Protein AF-A0A7S2D9E3-F1 (afdb_monomer)

Radius of gyration: 14.28 Å; Cα contacts (8 Å, |Δi|>4): 157; chains: 1; bounding box: 37×25×40 Å

Secondary structure (DSSP, 8-state):
-TTSHHHHHHHHHHHHHHHHHHHHHTT--BSS-GGG--SSEEEEE--TTSTT--HHHHHHHHHTTT---EEEEETTEEEEEEE--SS--HHHHHHHHHHHHHHHHHTT--SSPPTTT-

Nearest PDB structures (foldseek):
  6pd2-assembly2_B  TM=9.387E-01  e=2.489E-09  Treponema denticola ATCC 35405
  7e7g-assembly1_A-2  TM=9.515E-01  e=3.840E-09  Pseudomonas aeruginosa PAO1
  3zrq-assembly1_A  TM=8.486E-01  e=8.422E-07  Saccharolobus solfataricus P2
  3nnk-assembly1_C  TM=8.336E-01  e=4.725E-05  Klebsiella pneumoniae subsp. pneumoniae MGH 78578
  3nnk-assembly3_L  TM=8.293E-01  e=1.441E-04  Klebsiella pneumoniae subsp. pneumoniae MGH 78578

InterPro domains:
  IPR015422 Pyridoxal phosphate-dependent transferase, small domain [G3DSA:3.90.1150.10] (1-103)
  IPR015424 Pyridoxal phosphate-dependent transferase [SSF53383] (2-108)

Organism: NCBI:txid3111310

Solvent-accessible surface area (backbone atoms only — not comparable to full-atom values): 6642 Å² total; per-residue (Å²): 112,71,85,43,71,66,40,44,50,50,47,18,42,48,19,32,52,53,40,48,54,54,39,51,67,38,40,53,47,62,70,61,57,78,95,73,59,66,46,53,56,45,50,33,49,41,47,76,62,34,91,60,62,50,68,68,58,42,50,52,57,36,40,78,73,76,42,83,72,43,88,30,82,50,101,88,47,63,31,32,33,50,73,27,62,79,102,57,48,51,67,55,36,54,50,49,52,55,52,49,54,50,42,35,52,75,47,71,44,71,77,51,44,54,82,81,29,80

Sequence (118 aa):
EEGSWEGRGGRYRENYEVLKRGLEMNGFKFYVAEENRGYIISTILSPSKHPNWDFEFMYKFLAQRGYVIYPGKLSKADSFRLGTIGKIYPEDCENLLLVMNEAFRKMGINLPLKGDEM

Mean predicted aligned error: 3.88 Å

Foldseek 3Di:
DCPDPVNQQVFLQLLQVLLVVLCVQQQWDWPDDPVPDDSFKTKIAFLQQDPLDDPVQLQVQCVVVVHHWAFDDDVVGGITMDGSHDPHGNVNSVVSSVSSCVSCVVSVHDTSDDPNSD

Structure (mmCIF, N/CA/C/O backbone):
data_AF-A0A7S2D9E3-F1
#
_entry.id   AF-A0A7S2D9E3-F1
#
loop_
_atom_site.group_PDB
_atom_site.id
_atom_site.type_symbol
_atom_site.label_atom_id
_atom_site.label_alt_id
_atom_site.label_comp_id
_atom_site.label_asym_id
_atom_site.label_entity_id
_atom_site.label_seq_id
_atom_site.pdbx_PDB_ins_code
_atom_site.Cartn_x
_atom_site.Cartn_y
_atom_site.Cartn_z
_atom_site.occupancy
_atom_site.B_iso_or_equiv
_atom_site.auth_seq_id
_atom_site.auth_comp_id
_atom_site.auth_asym_id
_atom_site.auth_atom_id
_atom_site.pdbx_PDB_model_num
ATOM 1 N N . GLU A 1 1 ? 15.305 1.959 -22.711 1.00 52.91 1 GLU A N 1
ATOM 2 C CA . GLU A 1 1 ? 15.326 0.484 -22.604 1.00 52.91 1 GLU A CA 1
ATOM 3 C C . GLU A 1 1 ? 15.276 0.078 -21.132 1.00 52.91 1 GLU A C 1
ATOM 5 O O . GLU A 1 1 ? 16.160 0.467 -20.380 1.00 52.91 1 GLU A O 1
ATOM 10 N N . GLU A 1 2 ? 14.279 -0.698 -20.692 1.00 58.00 2 GLU A N 1
ATOM 11 C CA . GLU A 1 2 ? 14.189 -1.217 -19.304 1.00 58.00 2 GLU A CA 1
ATOM 12 C C . GLU A 1 2 ? 15.276 -2.264 -18.952 1.00 58.00 2 GLU A C 1
ATOM 14 O O . GLU A 1 2 ? 15.276 -2.860 -17.872 1.00 58.00 2 GLU A O 1
ATOM 19 N N . GLY A 1 3 ? 16.213 -2.519 -19.870 1.00 60.25 3 GLY A N 1
ATOM 20 C CA . GLY A 1 3 ? 17.342 -3.426 -19.672 1.00 60.25 3 GLY A CA 1
ATOM 21 C C . GLY A 1 3 ? 18.432 -2.865 -18.751 1.00 60.25 3 GLY A C 1
ATOM 22 O O . GLY A 1 3 ? 19.134 -3.654 -18.113 1.00 60.25 3 GLY A O 1
ATOM 23 N N . SER A 1 4 ? 18.543 -1.537 -18.617 1.00 71.31 4 SER A N 1
ATOM 24 C CA . SER A 1 4 ? 19.549 -0.894 -17.762 1.00 71.31 4 SER A CA 1
ATOM 25 C C . SER A 1 4 ? 19.095 -0.766 -16.302 1.00 71.31 4 SER A C 1
ATOM 27 O O . SER A 1 4 ? 17.914 -0.924 -15.967 1.00 71.31 4 SER A O 1
ATOM 29 N N . TRP A 1 5 ? 20.046 -0.503 -15.404 1.00 69.00 5 TRP A N 1
ATOM 30 C CA . TRP A 1 5 ? 19.731 -0.253 -13.999 1.00 69.00 5 TRP A CA 1
ATOM 31 C C . TRP A 1 5 ? 18.970 1.069 -13.826 1.00 69.00 5 TRP A C 1
ATOM 33 O O . TRP A 1 5 ? 18.055 1.122 -13.006 1.00 69.00 5 TRP A O 1
ATOM 43 N N . GLU A 1 6 ? 19.273 2.091 -14.637 1.00 73.69 6 GLU A N 1
ATOM 44 C CA . GLU A 1 6 ? 18.557 3.370 -14.647 1.00 73.69 6 GLU A CA 1
ATOM 45 C C . GLU A 1 6 ? 17.103 3.181 -15.083 1.00 73.69 6 GLU A C 1
ATOM 47 O O . GLU A 1 6 ? 16.197 3.707 -14.439 1.00 73.69 6 GLU A O 1
ATOM 52 N N . GLY A 1 7 ? 16.868 2.383 -16.132 1.00 80.88 7 GLY A N 1
ATOM 53 C CA . GLY A 1 7 ? 15.524 2.100 -16.635 1.00 80.88 7 GLY A CA 1
ATOM 54 C C . GLY A 1 7 ? 14.650 1.392 -15.598 1.00 80.88 7 GLY A C 1
ATOM 55 O O . GLY A 1 7 ? 13.532 1.828 -15.326 1.00 80.88 7 GLY A O 1
ATOM 56 N N . ARG A 1 8 ? 15.172 0.339 -14.949 1.00 89.12 8 ARG A N 1
ATOM 57 C CA . ARG A 1 8 ? 14.443 -0.355 -13.868 1.00 89.12 8 ARG A CA 1
ATOM 58 C C . ARG A 1 8 ? 14.259 0.522 -12.635 1.00 89.12 8 ARG A C 1
ATOM 60 O O . ARG A 1 8 ? 13.182 0.520 -12.045 1.00 89.12 8 ARG A O 1
ATOM 67 N N . GLY A 1 9 ? 15.292 1.271 -12.252 1.00 91.88 9 GLY A N 1
ATOM 68 C CA . GLY A 1 9 ? 15.240 2.187 -11.115 1.00 91.88 9 GLY A CA 1
ATOM 69 C C . GLY A 1 9 ? 14.195 3.287 -11.304 1.00 91.88 9 GLY A C 1
ATOM 70 O O . GLY A 1 9 ? 13.462 3.591 -10.364 1.00 91.88 9 GLY A O 1
ATOM 71 N N . GLY A 1 10 ? 14.079 3.826 -12.523 1.00 94.31 10 GLY A N 1
ATOM 72 C CA . GLY A 1 10 ? 13.044 4.786 -12.905 1.00 94.31 10 GLY A CA 1
ATOM 73 C C . GLY A 1 10 ? 11.638 4.228 -12.693 1.00 94.31 10 GLY A C 1
ATOM 74 O O . GLY A 1 10 ? 10.862 4.820 -11.946 1.00 94.31 10 GLY A O 1
ATOM 75 N N . ARG A 1 11 ? 11.347 3.039 -13.240 1.00 95.50 11 ARG A N 1
ATOM 76 C CA . ARG A 1 11 ? 10.037 2.393 -13.062 1.00 95.50 11 ARG A CA 1
ATOM 77 C C . ARG A 1 11 ? 9.727 2.071 -11.600 1.00 95.50 11 ARG A C 1
ATOM 79 O O . ARG A 1 11 ? 8.623 2.326 -11.141 1.00 95.50 11 ARG A O 1
ATOM 86 N N . TYR A 1 12 ? 10.685 1.551 -10.831 1.00 96.62 12 TYR A N 1
ATOM 87 C CA . TYR A 1 12 ? 10.445 1.255 -9.409 1.00 96.62 12 TYR A CA 1
ATOM 88 C C . TYR A 1 12 ? 10.134 2.516 -8.599 1.00 96.62 12 TYR A C 1
ATOM 90 O O . TYR A 1 12 ? 9.289 2.483 -7.703 1.00 96.62 12 TYR A O 1
ATOM 98 N N . ARG A 1 13 ? 10.790 3.635 -8.929 1.00 96.62 13 ARG A N 1
ATOM 99 C CA . ARG A 1 13 ? 10.485 4.937 -8.335 1.00 96.62 13 ARG A CA 1
ATOM 100 C C . ARG A 1 13 ? 9.086 5.403 -8.717 1.00 96.62 13 ARG A C 1
ATOM 102 O O . ARG A 1 13 ? 8.344 5.815 -7.836 1.00 96.62 13 ARG A O 1
ATOM 109 N N . GLU A 1 14 ? 8.713 5.308 -9.987 1.00 97.62 14 GLU A N 1
ATOM 110 C CA . GLU A 1 14 ? 7.377 5.689 -10.451 1.00 97.62 14 GLU A CA 1
ATOM 111 C C . GLU A 1 14 ? 6.272 4.861 -9.777 1.00 97.62 14 GLU A C 1
ATOM 113 O O . GLU A 1 14 ? 5.332 5.431 -9.224 1.00 97.62 14 GLU A O 1
ATOM 118 N N . ASN A 1 15 ? 6.447 3.538 -9.704 1.00 98.50 15 ASN A N 1
ATOM 119 C CA . ASN A 1 15 ? 5.566 2.627 -8.968 1.00 98.50 15 ASN A CA 1
ATOM 120 C C . ASN A 1 15 ? 5.390 3.060 -7.503 1.00 98.50 15 ASN A C 1
ATOM 122 O O . ASN A 1 15 ? 4.272 3.119 -6.989 1.00 98.50 15 ASN A O 1
ATOM 126 N N . TYR A 1 16 ? 6.499 3.371 -6.822 1.00 98.38 16 TYR A N 1
ATOM 127 C CA . TYR A 1 16 ? 6.47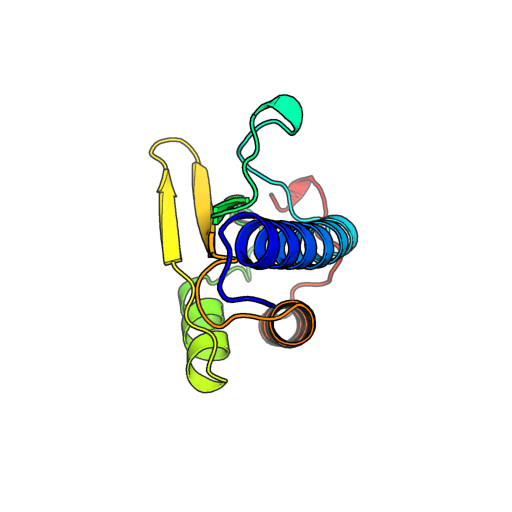1 3.866 -5.446 1.00 98.38 16 TYR A CA 1
ATOM 128 C C . TYR A 1 16 ? 5.701 5.182 -5.324 1.00 98.38 16 TYR A C 1
ATOM 130 O O . TYR A 1 16 ? 4.882 5.305 -4.420 1.00 98.38 16 TYR A O 1
ATOM 138 N N . GLU A 1 17 ? 5.911 6.142 -6.226 1.00 98.38 17 GLU A N 1
ATOM 139 C CA . GLU A 1 17 ? 5.219 7.434 -6.173 1.00 98.38 17 GLU A CA 1
ATOM 140 C C . GLU A 1 17 ? 3.706 7.298 -6.401 1.00 98.38 17 GLU A C 1
ATOM 142 O O . GLU A 1 17 ? 2.920 7.950 -5.711 1.00 98.38 17 GLU A O 1
ATOM 147 N N . VAL A 1 18 ? 3.276 6.427 -7.320 1.00 98.62 18 VAL A N 1
ATOM 148 C CA . VAL A 1 18 ? 1.852 6.098 -7.518 1.00 98.62 18 VAL A CA 1
ATOM 149 C C . VAL A 1 18 ? 1.252 5.513 -6.241 1.00 98.62 18 VAL A C 1
ATOM 151 O O . VAL A 1 18 ? 0.242 6.012 -5.737 1.00 98.62 18 VAL A O 1
ATOM 154 N N . LEU A 1 19 ? 1.905 4.490 -5.684 1.00 98.19 19 LEU A N 1
ATOM 155 C CA . LEU A 1 19 ? 1.459 3.810 -4.472 1.00 98.19 19 LEU A CA 1
ATOM 156 C C . LEU A 1 19 ? 1.414 4.769 -3.273 1.00 98.19 19 LEU A C 1
ATOM 158 O O . LEU A 1 19 ? 0.427 4.791 -2.540 1.00 98.19 19 LEU A O 1
ATOM 162 N N . LYS A 1 20 ? 2.452 5.598 -3.102 1.00 98.38 20 LYS A N 1
ATOM 163 C CA . LYS A 1 20 ? 2.556 6.617 -2.050 1.00 98.38 20 LYS A CA 1
ATOM 164 C C . LYS A 1 20 ? 1.378 7.574 -2.098 1.00 98.38 20 LYS A C 1
ATOM 166 O O . LYS A 1 20 ? 0.662 7.682 -1.105 1.00 98.38 20 LYS A O 1
ATOM 171 N N . ARG A 1 21 ? 1.142 8.212 -3.250 1.00 98.50 21 ARG A N 1
ATOM 172 C CA . ARG A 1 21 ? 0.048 9.180 -3.405 1.00 98.50 21 ARG A CA 1
ATOM 173 C C . ARG A 1 21 ? -1.305 8.555 -3.080 1.00 98.50 21 ARG A C 1
ATOM 175 O O . ARG A 1 21 ? -2.064 9.134 -2.310 1.00 98.50 21 ARG A O 1
ATOM 182 N N . GLY A 1 22 ? -1.595 7.367 -3.613 1.00 98.62 22 GLY A N 1
ATOM 183 C CA . GLY A 1 22 ? -2.873 6.698 -3.365 1.00 98.62 22 GLY A CA 1
ATOM 184 C C . GLY A 1 22 ? -3.081 6.307 -1.901 1.00 98.62 22 GLY A C 1
ATOM 185 O O . GLY A 1 22 ? -4.156 6.523 -1.346 1.00 98.62 22 GLY A O 1
ATOM 186 N N . LEU A 1 23 ? -2.045 5.783 -1.244 1.00 98.25 23 LEU A N 1
ATOM 187 C CA . LEU A 1 23 ? -2.109 5.426 0.174 1.00 98.25 23 LEU A CA 1
ATOM 188 C C . LEU A 1 23 ? -2.288 6.655 1.072 1.00 98.25 23 LEU A C 1
ATOM 190 O O . LEU A 1 23 ? -3.110 6.619 1.987 1.00 98.25 23 LEU A O 1
ATOM 194 N N . GLU A 1 24 ? -1.564 7.743 0.802 1.00 97.56 24 GLU A N 1
ATOM 195 C CA . GLU A 1 24 ? -1.693 9.001 1.546 1.00 97.56 24 GLU A CA 1
ATOM 196 C C . GLU A 1 24 ? -3.079 9.631 1.347 1.00 97.56 24 GLU A C 1
ATOM 198 O O . GLU A 1 24 ? -3.699 10.053 2.324 1.00 97.56 24 GLU A O 1
ATOM 203 N N . MET A 1 25 ? -3.614 9.608 0.119 1.00 98.12 25 MET A N 1
ATOM 204 C CA . MET A 1 25 ? -4.990 10.033 -0.175 1.00 98.12 25 MET A CA 1
ATOM 205 C C . MET A 1 25 ? -6.037 9.191 0.558 1.00 98.12 25 MET A C 1
ATOM 207 O O . MET A 1 25 ? -7.067 9.721 0.960 1.00 98.12 25 MET A O 1
ATOM 211 N N . ASN A 1 26 ? -5.765 7.902 0.766 1.00 98.31 26 ASN A N 1
ATOM 212 C CA . ASN A 1 26 ? -6.604 6.984 1.534 1.00 98.31 26 ASN A CA 1
ATOM 213 C C . ASN A 1 26 ? -6.366 7.062 3.057 1.00 98.31 26 ASN A C 1
ATOM 215 O O . ASN A 1 26 ? -6.960 6.290 3.806 1.00 98.31 26 ASN A O 1
ATOM 219 N N . GLY A 1 27 ? -5.513 7.968 3.540 1.00 97.94 27 GLY A N 1
ATOM 220 C CA . GLY A 1 27 ? -5.270 8.183 4.970 1.00 97.94 27 GLY A CA 1
ATOM 221 C C . GLY A 1 27 ? -4.282 7.213 5.629 1.00 97.94 27 GLY A C 1
ATOM 222 O O . GLY A 1 27 ? -4.011 7.350 6.824 1.00 97.94 27 GLY A O 1
ATOM 223 N N . PHE A 1 28 ? -3.688 6.276 4.883 1.00 97.44 28 PHE A N 1
ATOM 224 C CA . PHE A 1 28 ? -2.683 5.363 5.431 1.00 97.44 28 PHE A CA 1
ATOM 225 C C . PHE A 1 28 ? -1.430 6.105 5.900 1.00 97.44 28 PHE A C 1
ATOM 227 O O . PHE A 1 28 ? -1.065 7.173 5.401 1.00 97.44 28 PHE A O 1
ATOM 234 N N . LYS A 1 29 ? -0.719 5.486 6.845 1.00 95.88 29 LYS A N 1
ATOM 235 C CA . LYS A 1 29 ? 0.564 5.974 7.350 1.00 95.88 29 LYS A CA 1
ATOM 236 C C . LYS A 1 29 ? 1.665 4.964 7.071 1.00 95.88 29 LYS A C 1
ATOM 238 O O . LYS A 1 29 ? 1.521 3.770 7.325 1.00 95.88 29 LYS A O 1
ATOM 243 N N . PHE A 1 30 ? 2.787 5.461 6.572 1.00 95.88 30 PHE A N 1
ATOM 244 C CA . PHE A 1 30 ? 4.009 4.681 6.431 1.00 95.88 30 PHE A CA 1
ATOM 245 C C . PHE A 1 30 ? 4.698 4.578 7.792 1.00 95.88 30 PHE A C 1
ATOM 247 O O . PHE A 1 30 ? 4.769 5.561 8.526 1.00 95.88 30 PHE A O 1
ATOM 254 N N . TYR A 1 31 ? 5.241 3.404 8.110 1.00 94.50 31 TYR A N 1
ATOM 255 C CA . TYR A 1 31 ? 5.987 3.193 9.354 1.00 94.50 31 TYR A CA 1
ATOM 256 C C . TYR A 1 31 ? 7.330 3.942 9.360 1.00 94.50 31 TYR A C 1
ATOM 258 O O . TYR A 1 31 ? 7.759 4.460 10.386 1.00 94.50 31 TYR A O 1
ATOM 266 N N . VAL A 1 32 ? 8.013 3.984 8.212 1.00 94.31 32 VAL A N 1
ATOM 267 C CA . VAL A 1 32 ? 9.332 4.620 8.074 1.00 94.31 32 VAL A CA 1
ATOM 268 C C . VAL A 1 32 ? 9.159 6.112 7.768 1.00 94.31 32 VAL A C 1
ATOM 270 O O . VAL A 1 32 ? 8.329 6.481 6.931 1.00 94.31 32 VAL A O 1
ATOM 273 N N . ALA A 1 33 ? 9.946 6.966 8.428 1.00 94.44 33 ALA A N 1
ATOM 274 C CA . ALA A 1 33 ? 9.983 8.410 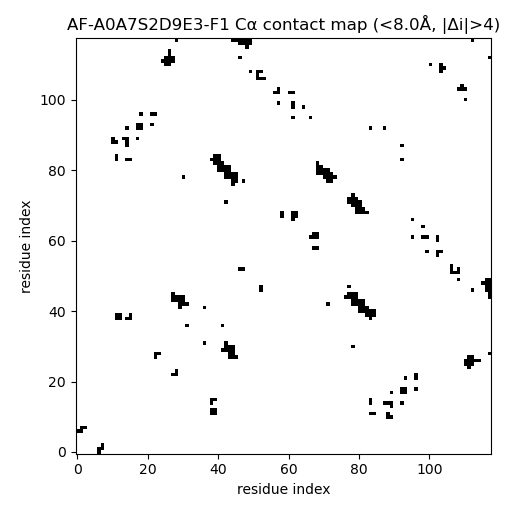8.172 1.00 94.44 33 ALA A CA 1
ATOM 275 C C . ALA A 1 33 ? 10.374 8.707 6.712 1.00 94.44 33 ALA A C 1
ATOM 277 O O . ALA A 1 33 ? 11.144 7.948 6.124 1.00 94.44 33 ALA A O 1
ATOM 278 N N . GLU A 1 34 ? 9.805 9.756 6.114 1.00 94.25 34 GLU A N 1
ATOM 279 C CA . GLU A 1 34 ? 9.879 10.025 4.668 1.00 94.25 34 GLU A CA 1
ATOM 280 C C . GLU A 1 34 ? 11.316 10.116 4.143 1.00 94.25 34 GLU A C 1
ATOM 282 O O . GLU A 1 34 ? 11.633 9.518 3.118 1.00 94.25 34 GLU A O 1
ATOM 287 N N . GLU A 1 35 ? 12.200 10.753 4.904 1.00 95.19 35 GLU A N 1
ATOM 288 C CA . GLU A 1 35 ? 13.625 10.913 4.618 1.00 95.19 35 GLU A CA 1
ATOM 289 C C . GLU A 1 35 ? 14.406 9.588 4.565 1.00 95.19 35 GLU A C 1
ATOM 291 O O . GLU A 1 35 ? 15.482 9.527 3.976 1.00 95.19 35 GLU A O 1
ATOM 296 N N . ASN A 1 36 ? 13.854 8.517 5.145 1.00 96.44 36 ASN A N 1
ATOM 297 C CA . ASN A 1 36 ? 14.474 7.194 5.226 1.00 96.44 36 ASN A CA 1
ATOM 298 C C . ASN A 1 36 ? 13.779 6.152 4.331 1.00 96.44 36 ASN A C 1
ATOM 300 O O . ASN A 1 36 ? 14.118 4.965 4.384 1.00 96.44 36 ASN A O 1
ATOM 304 N N . ARG A 1 37 ? 12.779 6.548 3.531 1.00 95.12 37 ARG A N 1
ATOM 305 C CA . ARG A 1 37 ? 12.058 5.618 2.649 1.00 95.12 37 ARG A CA 1
ATOM 306 C C . ARG A 1 37 ? 12.873 5.316 1.393 1.00 95.12 37 ARG A C 1
ATOM 308 O O . ARG A 1 37 ? 13.372 6.208 0.714 1.00 95.12 37 ARG A O 1
ATOM 315 N N . GLY A 1 38 ? 12.947 4.034 1.049 1.00 95.75 38 GLY A N 1
ATOM 316 C CA . GLY A 1 38 ? 13.325 3.584 -0.291 1.00 95.75 38 GLY A CA 1
ATOM 317 C C . GLY A 1 38 ? 12.094 3.366 -1.177 1.00 95.75 38 GLY A C 1
ATOM 318 O O . GLY A 1 38 ? 10.967 3.360 -0.695 1.00 95.75 38 GLY A O 1
ATOM 319 N N . TYR A 1 39 ? 12.318 3.107 -2.466 1.00 96.25 39 TYR A N 1
ATOM 320 C CA . TYR A 1 39 ? 11.265 2.871 -3.470 1.00 96.25 39 TYR A CA 1
ATOM 321 C C . TYR A 1 39 ? 11.138 1.391 -3.884 1.00 96.25 39 TYR A C 1
ATOM 323 O O . TYR A 1 39 ? 10.646 1.071 -4.962 1.00 96.25 39 TYR A O 1
ATOM 331 N N . ILE A 1 40 ? 11.631 0.478 -3.043 1.00 96.56 40 ILE A N 1
ATOM 332 C CA . ILE A 1 40 ? 11.666 -0.970 -3.315 1.00 96.56 40 ILE A CA 1
ATOM 333 C C . ILE A 1 40 ? 10.527 -1.703 -2.598 1.00 96.56 40 ILE A C 1
ATOM 335 O O . ILE A 1 40 ? 9.871 -2.576 -3.168 1.00 96.56 40 ILE A O 1
ATOM 339 N N . ILE A 1 41 ? 10.314 -1.364 -1.327 1.00 96.81 41 ILE A N 1
ATOM 340 C CA . ILE A 1 41 ? 9.275 -1.942 -0.484 1.00 96.81 41 ILE A CA 1
ATOM 341 C C . ILE A 1 41 ? 8.865 -0.922 0.574 1.00 96.81 41 ILE A C 1
ATOM 343 O O . ILE A 1 41 ? 9.713 -0.281 1.194 1.00 96.81 41 ILE A O 1
ATOM 347 N N . SER A 1 42 ? 7.560 -0.784 0.775 1.00 96.81 42 SER A N 1
ATOM 348 C CA . SER A 1 42 ? 6.970 0.143 1.737 1.00 96.81 42 SER A CA 1
ATOM 349 C C . SER A 1 42 ? 6.306 -0.615 2.874 1.00 96.81 42 SER A C 1
ATOM 351 O O . SER A 1 42 ? 5.543 -1.542 2.618 1.00 96.81 42 SER A O 1
ATOM 353 N N . THR A 1 43 ? 6.566 -0.206 4.116 1.00 96.12 43 THR A N 1
ATOM 354 C CA . THR A 1 43 ? 5.877 -0.724 5.307 1.00 96.12 43 THR A CA 1
ATOM 355 C C . THR A 1 43 ? 4.775 0.243 5.720 1.00 96.12 43 THR A C 1
ATOM 357 O O . THR A 1 43 ? 5.061 1.399 6.042 1.00 96.12 43 THR A O 1
ATOM 360 N N . ILE A 1 44 ? 3.534 -0.236 5.728 1.00 96.44 44 ILE A N 1
ATOM 361 C CA . ILE A 1 44 ? 2.321 0.541 5.994 1.00 96.44 44 ILE A CA 1
ATOM 362 C C . ILE A 1 44 ? 1.724 0.095 7.327 1.00 96.44 44 ILE A C 1
ATOM 364 O O . ILE A 1 44 ? 1.574 -1.104 7.562 1.00 96.44 44 ILE A O 1
ATOM 368 N N . LEU A 1 45 ? 1.400 1.049 8.199 1.00 95.06 45 LEU A N 1
ATOM 369 C CA . LEU A 1 45 ? 0.696 0.780 9.451 1.00 95.06 45 LEU A CA 1
ATOM 370 C C . LEU A 1 45 ? -0.705 0.239 9.148 1.00 95.06 45 LEU A C 1
ATOM 372 O O . LEU A 1 45 ? -1.407 0.763 8.283 1.00 95.06 45 LEU A O 1
ATOM 376 N N . SER A 1 46 ? -1.100 -0.816 9.854 1.00 94.75 46 SER A N 1
ATOM 377 C CA . SER A 1 46 ? -2.460 -1.352 9.765 1.00 94.75 46 SER A CA 1
ATOM 378 C C . SER A 1 46 ? -3.412 -0.476 10.583 1.00 94.75 46 SER A C 1
ATOM 380 O O . SER A 1 46 ? -3.000 -0.027 11.650 1.00 94.75 46 SER A O 1
ATOM 382 N N . PRO A 1 47 ? -4.676 -0.282 10.168 1.00 94.81 47 PRO A N 1
ATOM 383 C CA . PRO A 1 47 ? -5.692 0.387 10.982 1.00 94.81 47 PRO A CA 1
ATOM 384 C C . PRO A 1 47 ? -6.205 -0.546 12.092 1.00 94.81 47 PRO A C 1
ATOM 386 O O . PRO A 1 47 ? -7.372 -0.933 12.128 1.00 94.81 47 PRO A O 1
ATOM 389 N N . SER A 1 48 ? -5.303 -0.982 12.974 1.00 91.69 48 SER A N 1
ATOM 390 C CA . SER A 1 48 ? -5.550 -2.062 13.937 1.00 91.69 48 SER A CA 1
ATOM 391 C C . SER A 1 48 ? -6.548 -1.695 15.034 1.00 91.69 48 SER A C 1
ATOM 393 O O . SER A 1 48 ? -7.052 -2.587 15.715 1.00 91.69 48 SER A O 1
ATOM 395 N N . LYS A 1 49 ? -6.866 -0.406 15.197 1.00 93.06 49 LYS A N 1
ATOM 396 C CA . LYS A 1 49 ? -7.896 0.061 16.133 1.00 93.06 49 LYS A CA 1
ATOM 397 C C . LYS A 1 49 ? -9.302 0.035 15.540 1.00 93.06 49 LYS A C 1
ATOM 399 O O . LYS A 1 49 ? -10.267 0.110 16.300 1.00 93.06 49 LYS A O 1
ATOM 404 N N . HIS A 1 50 ? -9.448 -0.063 14.216 1.00 95.69 50 HIS A N 1
ATOM 405 C CA . HIS A 1 50 ? -10.767 -0.113 13.595 1.00 95.69 50 HIS A CA 1
ATOM 406 C C . HIS A 1 50 ? -11.430 -1.482 13.863 1.00 95.69 50 HIS A C 1
ATOM 408 O O . HIS A 1 50 ? -10.843 -2.513 13.539 1.00 95.69 50 HIS A O 1
ATOM 414 N N . PRO A 1 51 ? -12.669 -1.542 14.390 1.00 95.56 51 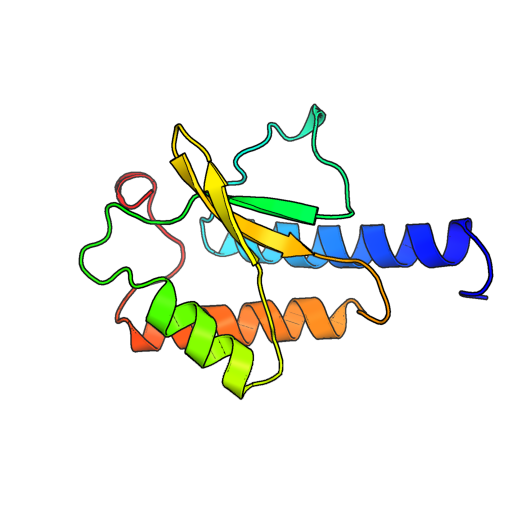PRO A N 1
ATOM 415 C CA . PRO A 1 51 ? -13.295 -2.801 14.821 1.00 95.56 51 PRO A CA 1
ATOM 416 C C . PRO A 1 51 ? -13.533 -3.805 13.686 1.00 95.56 51 PRO A C 1
ATOM 418 O O . PRO A 1 51 ? -13.543 -5.008 13.922 1.00 95.56 51 PRO A O 1
ATOM 421 N N . ASN A 1 52 ? -13.705 -3.318 12.454 1.00 97.25 52 ASN A N 1
ATOM 422 C CA . ASN A 1 52 ? -13.892 -4.170 11.275 1.00 97.25 52 ASN A CA 1
ATOM 423 C C . ASN A 1 52 ? -12.583 -4.500 10.536 1.00 97.25 52 ASN A C 1
ATOM 425 O O . ASN A 1 52 ? -12.633 -5.041 9.432 1.00 97.25 52 ASN A O 1
ATOM 429 N N . TRP A 1 53 ? -11.421 -4.108 11.068 1.00 96.44 53 TRP A N 1
ATOM 430 C CA . TRP A 1 53 ? -10.151 -4.412 10.417 1.00 96.44 53 TRP A CA 1
ATOM 431 C C . TRP A 1 53 ? -9.859 -5.914 10.458 1.00 96.44 53 TRP A C 1
ATOM 433 O O . TRP A 1 53 ? -9.742 -6.509 11.526 1.00 96.44 53 TRP A O 1
ATOM 443 N N . ASP A 1 54 ? -9.682 -6.504 9.276 1.00 95.75 54 ASP A N 1
ATOM 444 C CA . ASP A 1 54 ? -9.280 -7.895 9.104 1.00 95.75 54 ASP A CA 1
ATOM 445 C C . ASP A 1 54 ? -8.217 -7.992 7.999 1.00 95.75 54 ASP A C 1
ATOM 447 O O . ASP A 1 54 ? -8.495 -7.919 6.795 1.00 95.75 54 ASP A O 1
ATOM 451 N N . PHE A 1 55 ? -6.961 -8.162 8.419 1.00 94.88 55 PHE A N 1
ATOM 452 C CA . PHE A 1 55 ? -5.847 -8.326 7.490 1.00 94.88 55 PHE A CA 1
ATOM 453 C C . PHE A 1 55 ? -5.973 -9.605 6.653 1.00 94.88 55 PHE A C 1
ATOM 455 O O . PHE A 1 55 ? -5.601 -9.601 5.480 1.00 94.88 55 PHE A O 1
ATOM 462 N N . GLU A 1 56 ? -6.477 -10.699 7.229 1.00 95.19 56 GLU A N 1
ATOM 463 C CA . GLU A 1 56 ? -6.603 -11.972 6.521 1.00 95.19 56 GLU A CA 1
ATOM 464 C C . GLU A 1 56 ? -7.649 -11.868 5.409 1.00 95.19 56 GLU A C 1
ATOM 466 O O . GLU A 1 56 ? -7.402 -12.330 4.288 1.00 95.19 56 GLU A O 1
ATOM 471 N N . PHE A 1 57 ? -8.774 -11.201 5.684 1.00 97.25 57 PHE A N 1
ATOM 472 C CA . PHE A 1 57 ? -9.769 -10.873 4.667 1.00 97.25 57 PHE A CA 1
ATOM 473 C C . PHE A 1 57 ? -9.152 -10.049 3.537 1.00 97.25 57 PHE A C 1
ATOM 475 O O . PHE A 1 57 ? -9.236 -10.456 2.376 1.00 97.25 57 PHE A O 1
ATOM 482 N N . MET A 1 58 ? -8.494 -8.926 3.859 1.00 97.50 58 MET A N 1
ATOM 483 C CA . MET A 1 58 ? -7.864 -8.072 2.849 1.00 97.50 58 MET A CA 1
ATOM 484 C C . MET A 1 58 ? -6.848 -8.868 2.019 1.00 97.50 58 MET A C 1
ATOM 486 O O . MET A 1 58 ? -6.912 -8.851 0.793 1.00 97.50 58 MET A O 1
ATOM 490 N N . TYR A 1 59 ? -5.952 -9.621 2.664 1.00 96.56 59 TYR A N 1
ATOM 491 C CA . TYR A 1 59 ? -4.939 -10.432 1.990 1.00 96.56 59 TYR A CA 1
ATOM 492 C C . TYR A 1 59 ? -5.556 -11.421 0.994 1.00 96.56 59 TYR A C 1
ATOM 494 O O . TYR A 1 59 ? -5.165 -11.443 -0.175 1.00 96.56 59 TYR A O 1
ATOM 502 N N . LYS A 1 60 ? -6.551 -12.210 1.422 1.00 97.50 60 LYS A N 1
ATOM 503 C CA . LYS A 1 60 ? -7.228 -13.177 0.543 1.00 97.50 60 LYS A CA 1
ATOM 504 C C . LYS A 1 60 ? -7.967 -12.478 -0.595 1.00 97.50 60 LYS A C 1
ATOM 506 O O . LYS A 1 60 ? -7.925 -12.954 -1.728 1.00 97.50 60 LYS A O 1
ATOM 511 N N . PHE A 1 61 ? -8.611 -11.349 -0.309 1.00 98.31 61 PHE A N 1
ATOM 512 C CA . PHE A 1 61 ? -9.356 -10.570 -1.291 1.00 98.31 61 PHE A CA 1
ATOM 513 C C . PHE A 1 61 ? -8.460 -10.030 -2.414 1.00 98.31 61 PHE A C 1
ATOM 515 O O . PHE A 1 61 ? -8.830 -10.118 -3.589 1.00 98.31 61 PHE A O 1
ATOM 522 N N . LEU A 1 62 ? -7.280 -9.511 -2.053 1.00 98.19 62 LEU A N 1
ATOM 523 C CA . LEU A 1 62 ? -6.255 -9.062 -2.995 1.00 98.19 62 LEU A CA 1
ATOM 524 C C . LEU A 1 62 ? -5.669 -10.242 -3.785 1.00 98.19 62 LEU A C 1
ATOM 526 O O . LEU A 1 62 ? -5.599 -10.186 -5.014 1.00 98.19 62 LEU A O 1
ATOM 530 N N . ALA A 1 63 ? -5.318 -11.338 -3.103 1.00 97.38 63 ALA A N 1
ATOM 531 C CA . ALA A 1 63 ? -4.692 -12.505 -3.723 1.00 97.38 63 ALA A CA 1
ATOM 532 C C . ALA A 1 63 ? -5.600 -13.165 -4.773 1.00 97.38 63 ALA A C 1
ATOM 534 O O . ALA A 1 63 ? -5.137 -13.516 -5.857 1.00 97.38 63 ALA A O 1
ATOM 535 N N . GLN A 1 64 ? -6.907 -13.261 -4.504 1.00 98.06 64 GLN A N 1
ATOM 536 C CA . GLN A 1 64 ? -7.903 -13.757 -5.466 1.00 98.06 64 GLN A CA 1
ATOM 537 C C . GLN A 1 64 ? -8.010 -12.898 -6.736 1.00 98.06 64 GLN A C 1
ATOM 539 O O . GLN A 1 64 ? -8.520 -13.368 -7.749 1.00 98.06 64 GLN A O 1
ATOM 544 N N . ARG A 1 65 ? -7.530 -11.651 -6.692 1.00 97.88 65 ARG A N 1
ATOM 545 C CA . ARG A 1 65 ? -7.489 -10.710 -7.820 1.00 97.88 65 ARG A CA 1
ATOM 546 C C . ARG A 1 65 ? -6.084 -10.543 -8.406 1.00 97.88 65 ARG A C 1
ATOM 548 O O . ARG A 1 65 ? -5.864 -9.635 -9.195 1.00 97.88 65 ARG A O 1
ATOM 555 N N . GLY A 1 66 ? -5.142 -11.415 -8.039 1.00 97.06 66 GLY A N 1
ATOM 556 C CA . GLY A 1 66 ? -3.784 -11.427 -8.588 1.00 97.06 66 GLY A CA 1
ATOM 557 C C . GLY A 1 66 ? -2.765 -10.572 -7.830 1.00 97.06 66 GLY A C 1
ATOM 558 O O . GLY A 1 66 ? -1.618 -10.495 -8.261 1.00 97.06 66 GLY A O 1
ATOM 559 N N . TYR A 1 67 ? -3.133 -9.977 -6.690 1.00 97.38 67 TYR A N 1
ATOM 560 C CA . TYR A 1 67 ? -2.244 -9.120 -5.902 1.00 97.38 67 TYR A CA 1
ATOM 561 C C . TYR A 1 67 ? -1.823 -9.800 -4.600 1.00 97.38 67 TYR A C 1
ATOM 563 O O . TYR A 1 67 ? -2.587 -9.879 -3.639 1.00 97.38 67 TYR A O 1
ATOM 571 N N . VAL A 1 68 ? -0.580 -10.277 -4.546 1.00 95.25 68 VAL A N 1
ATOM 572 C CA . VAL A 1 68 ? -0.012 -10.882 -3.336 1.00 95.25 68 VAL A CA 1
ATOM 573 C C . VAL A 1 68 ? 0.808 -9.839 -2.584 1.00 95.25 68 VAL A C 1
ATOM 575 O O . VAL A 1 68 ? 1.802 -9.329 -3.096 1.00 95.25 68 VAL A O 1
ATOM 578 N N . ILE A 1 69 ? 0.398 -9.536 -1.353 1.00 93.94 69 ILE A N 1
ATOM 579 C CA . ILE A 1 69 ? 1.096 -8.604 -0.456 1.00 93.94 69 ILE A CA 1
ATOM 580 C C . ILE A 1 69 ? 1.787 -9.358 0.683 1.00 93.94 69 ILE A C 1
ATOM 582 O O . ILE A 1 69 ? 1.488 -10.525 0.941 1.00 93.94 69 ILE A O 1
ATOM 586 N N . TYR A 1 70 ? 2.698 -8.699 1.399 1.00 86.81 70 TYR A N 1
ATOM 587 C CA . TYR A 1 70 ? 3.449 -9.346 2.473 1.00 86.81 70 TYR A CA 1
ATOM 588 C C . TYR A 1 70 ? 2.911 -8.955 3.850 1.00 86.81 70 TYR A C 1
ATOM 590 O O . 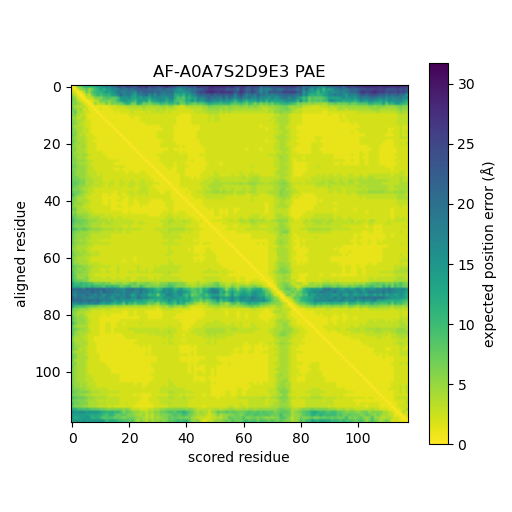TYR A 1 70 ? 2.829 -7.758 4.149 1.00 86.81 70 TYR A O 1
ATOM 598 N N . PRO A 1 71 ? 2.645 -9.923 4.747 1.00 84.62 71 PRO A N 1
ATOM 599 C CA . PRO A 1 71 ? 2.457 -9.597 6.150 1.00 84.62 71 PRO A CA 1
ATOM 600 C C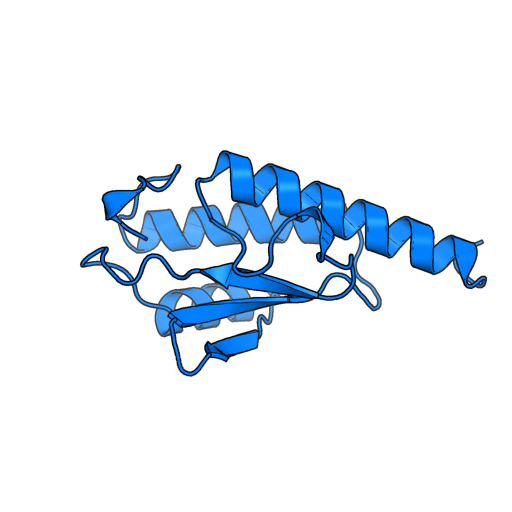 . PRO A 1 71 ? 3.735 -8.951 6.706 1.00 84.62 71 PRO A C 1
ATOM 602 O O . PRO A 1 71 ? 4.869 -9.287 6.326 1.00 84.62 71 PRO A O 1
ATOM 605 N N . GLY A 1 72 ? 3.556 -7.983 7.598 1.00 70.88 72 GLY A N 1
ATOM 606 C CA . GLY A 1 72 ? 4.641 -7.278 8.263 1.00 70.88 72 GLY A CA 1
ATOM 607 C C . GLY A 1 72 ? 4.333 -7.117 9.740 1.00 70.88 72 GLY A C 1
ATOM 608 O O . GLY A 1 72 ? 3.948 -6.043 10.174 1.00 70.88 72 GLY A O 1
ATOM 609 N N . LYS A 1 73 ? 4.519 -8.150 10.559 1.00 65.50 73 LYS A N 1
ATOM 610 C CA . LYS A 1 73 ? 4.444 -7.930 12.005 1.00 65.50 73 LYS A CA 1
ATOM 611 C C . LYS A 1 73 ? 5.780 -7.372 12.483 1.00 65.50 73 LYS A C 1
ATOM 613 O O . LYS A 1 73 ? 6.741 -8.122 12.644 1.00 65.50 73 LYS A O 1
ATOM 618 N N . LEU A 1 74 ? 5.867 -6.053 12.647 1.00 63.62 74 LEU A N 1
ATOM 619 C CA . LEU A 1 74 ? 6.968 -5.459 13.397 1.00 63.62 74 LEU A CA 1
ATOM 620 C C . LEU A 1 74 ? 6.678 -5.650 14.885 1.00 63.62 74 LEU A C 1
ATOM 622 O O . LEU A 1 74 ? 5.528 -5.636 15.312 1.00 63.62 74 LEU A O 1
ATOM 626 N N . SER A 1 75 ? 7.722 -5.803 15.697 1.00 61.56 75 SER A N 1
ATOM 627 C CA . SER A 1 75 ? 7.580 -6.058 17.139 1.00 61.56 75 SER A CA 1
ATOM 628 C C . SER A 1 75 ? 6.835 -4.956 17.904 1.00 61.56 75 SER A C 1
ATOM 630 O O . SER A 1 75 ? 6.397 -5.194 19.025 1.00 61.56 75 SER A O 1
ATOM 632 N N . LYS A 1 76 ? 6.698 -3.761 17.313 1.00 67.50 76 LYS A N 1
ATOM 633 C CA . LYS A 1 76 ? 6.102 -2.571 17.938 1.00 67.50 76 LYS A CA 1
ATOM 634 C C . LYS A 1 76 ? 4.814 -2.073 17.273 1.00 67.50 76 LYS A C 1
ATOM 636 O O . LYS A 1 76 ? 4.162 -1.214 17.852 1.00 67.50 76 LYS A O 1
ATOM 641 N N . ALA A 1 77 ? 4.472 -2.550 16.076 1.00 74.12 77 ALA A N 1
ATOM 642 C CA . ALA A 1 77 ? 3.305 -2.077 15.335 1.00 74.12 77 ALA A CA 1
ATOM 643 C C . ALA A 1 77 ? 2.817 -3.134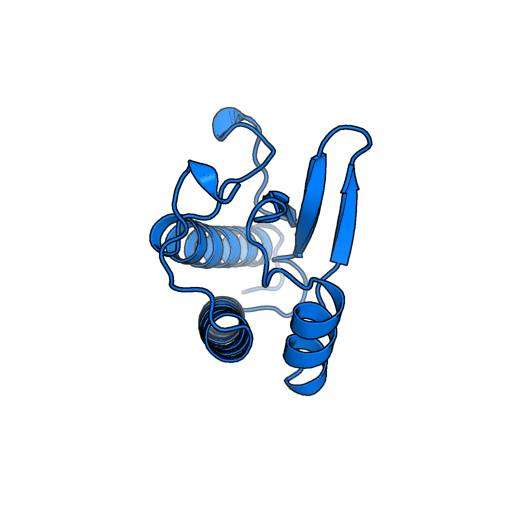 14.340 1.00 74.12 77 ALA A C 1
ATOM 645 O O . ALA A 1 77 ? 3.619 -3.727 13.609 1.00 74.12 77 ALA A O 1
ATOM 646 N N . ASP A 1 78 ? 1.500 -3.328 14.283 1.00 89.06 78 ASP A N 1
ATOM 647 C CA . ASP A 1 78 ? 0.889 -4.155 13.250 1.00 89.06 78 ASP A CA 1
ATOM 648 C C . ASP A 1 78 ? 0.982 -3.432 11.907 1.00 89.06 78 ASP A C 1
ATOM 650 O O . ASP A 1 78 ? 0.521 -2.302 11.734 1.00 89.06 78 ASP A O 1
ATOM 654 N N . SER A 1 79 ? 1.609 -4.081 10.932 1.00 93.88 79 SER A N 1
ATOM 655 C CA . SER A 1 79 ? 1.873 -3.489 9.628 1.00 93.88 79 SER A CA 1
ATOM 656 C C . SER A 1 79 ? 1.771 -4.529 8.514 1.00 93.88 79 SER A C 1
ATOM 658 O O . SER A 1 79 ? 1.688 -5.741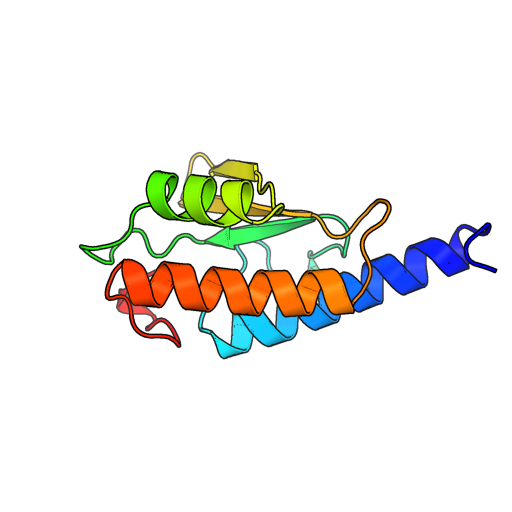 8.731 1.00 93.88 79 SER A O 1
ATOM 660 N N . PHE A 1 80 ? 1.786 -4.050 7.285 1.00 95.50 80 PHE A N 1
ATOM 661 C CA . PHE A 1 80 ? 1.940 -4.885 6.105 1.00 95.50 80 PHE A CA 1
ATOM 662 C C . PHE A 1 80 ? 2.878 -4.198 5.125 1.00 95.50 80 PHE A C 1
ATOM 664 O O . PHE A 1 80 ? 3.233 -3.029 5.290 1.00 95.50 80 PHE A O 1
ATOM 671 N N . ARG A 1 81 ? 3.354 -4.949 4.132 1.00 96.81 81 ARG A N 1
ATOM 672 C CA . ARG A 1 81 ? 4.337 -4.454 3.174 1.00 96.81 81 ARG A CA 1
ATOM 673 C C . ARG A 1 81 ? 3.858 -4.592 1.743 1.00 96.81 81 ARG A C 1
ATOM 675 O O . ARG A 1 81 ? 3.313 -5.627 1.356 1.00 96.81 81 ARG A O 1
ATOM 682 N N . LEU A 1 82 ? 4.141 -3.554 0.967 1.00 97.56 82 LEU A N 1
ATOM 683 C CA . LEU A 1 82 ? 3.842 -3.452 -0.456 1.00 97.56 82 LEU A CA 1
ATOM 684 C C . LEU A 1 82 ? 5.159 -3.288 -1.217 1.00 97.56 82 LEU A C 1
ATOM 686 O O . LEU A 1 82 ? 5.912 -2.347 -0.962 1.00 97.56 82 LEU A O 1
ATOM 690 N N . GLY A 1 83 ? 5.464 -4.245 -2.092 1.00 97.25 83 GLY A N 1
ATOM 691 C CA . GLY A 1 83 ? 6.650 -4.218 -2.948 1.00 97.25 83 GLY A CA 1
ATOM 692 C C . GLY A 1 83 ? 6.350 -3.556 -4.289 1.00 97.25 83 GLY A C 1
ATOM 693 O O . GLY A 1 83 ? 5.260 -3.720 -4.825 1.00 97.25 83 GLY A O 1
ATOM 694 N N . THR A 1 84 ? 7.324 -2.836 -4.836 1.00 97.06 84 THR A N 1
ATOM 695 C CA . THR A 1 84 ? 7.189 -2.057 -6.085 1.00 97.06 84 THR A CA 1
ATOM 696 C C . THR A 1 84 ? 8.210 -2.472 -7.151 1.00 97.06 84 THR A C 1
ATOM 698 O O . THR A 1 84 ? 8.452 -1.740 -8.112 1.00 97.06 84 THR A O 1
ATOM 701 N N . ILE A 1 85 ? 8.805 -3.661 -6.994 1.00 95.56 85 ILE A N 1
ATOM 702 C CA . ILE A 1 85 ? 9.867 -4.205 -7.855 1.00 95.56 85 ILE A CA 1
ATOM 703 C C . ILE A 1 85 ? 9.429 -5.427 -8.665 1.00 95.56 85 ILE A C 1
ATOM 705 O O . ILE A 1 85 ? 8.404 -6.041 -8.393 1.00 95.56 85 ILE A O 1
ATOM 709 N N . GLY A 1 86 ? 10.259 -5.830 -9.631 1.00 93.62 86 GLY A N 1
ATOM 710 C CA . GLY A 1 86 ? 9.976 -6.949 -10.527 1.00 93.62 86 GLY A CA 1
ATOM 711 C C . GLY A 1 86 ? 9.241 -6.481 -11.780 1.00 93.62 86 GLY A C 1
ATOM 712 O O . GLY A 1 86 ? 9.484 -5.376 -12.272 1.00 93.62 86 GLY A O 1
ATOM 713 N N . LYS A 1 87 ? 8.355 -7.320 -12.321 1.00 94.31 87 LYS A N 1
ATOM 714 C CA . LYS A 1 87 ? 7.525 -6.993 -13.491 1.00 94.31 87 LYS A CA 1
ATOM 715 C C . LYS A 1 87 ? 6.207 -6.345 -13.045 1.00 94.31 87 LYS A C 1
ATOM 717 O O . LYS A 1 87 ? 5.143 -6.909 -13.249 1.00 94.31 87 LYS A O 1
ATOM 722 N N . ILE A 1 88 ? 6.340 -5.208 -12.368 1.00 95.81 88 ILE A N 1
ATOM 723 C CA . ILE A 1 88 ? 5.250 -4.362 -11.867 1.00 95.81 88 ILE A CA 1
ATOM 724 C C . ILE A 1 88 ? 5.385 -2.996 -12.533 1.00 95.81 88 ILE A C 1
ATOM 726 O O . ILE A 1 88 ? 6.490 -2.440 -12.562 1.00 95.81 88 ILE A O 1
ATOM 730 N N . TYR A 1 89 ? 4.288 -2.458 -13.035 1.00 96.62 89 TYR A N 1
ATOM 731 C CA . TYR A 1 89 ? 4.205 -1.168 -13.712 1.00 96.62 89 TYR A CA 1
ATOM 732 C C . TYR A 1 89 ? 3.286 -0.207 -12.940 1.00 96.62 89 TYR A C 1
ATOM 734 O O . TYR A 1 89 ? 2.557 -0.653 -12.046 1.00 96.62 89 TYR A O 1
ATOM 742 N N . PRO A 1 90 ? 3.313 1.102 -13.242 1.00 97.56 90 PRO A N 1
ATOM 743 C CA . PRO A 1 90 ? 2.488 2.089 -12.548 1.00 97.56 90 PRO A CA 1
ATOM 744 C C . PRO A 1 90 ? 1.001 1.712 -12.513 1.00 97.56 90 PRO A C 1
ATOM 746 O O . PRO A 1 90 ? 0.362 1.803 -11.467 1.00 97.56 90 PRO A O 1
ATOM 749 N N . GLU A 1 91 ? 0.481 1.169 -13.612 1.00 98.12 91 GLU A N 1
ATOM 750 C CA . GLU A 1 91 ? -0.905 0.725 -13.749 1.00 98.12 91 GLU A CA 1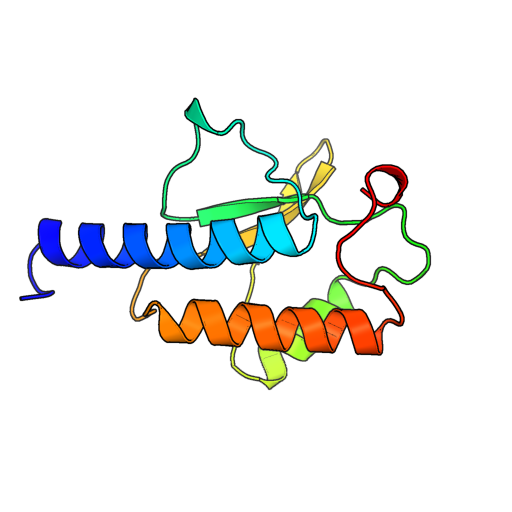
ATOM 751 C C . GLU A 1 91 ? -1.242 -0.445 -12.808 1.00 98.12 91 GLU A C 1
ATOM 753 O O . GLU A 1 91 ? -2.362 -0.546 -12.305 1.00 98.12 91 GLU A O 1
ATOM 758 N N . ASP A 1 92 ? -0.282 -1.326 -12.507 1.00 98.38 92 ASP A N 1
ATOM 759 C CA . ASP A 1 92 ? -0.473 -2.397 -11.523 1.00 98.38 92 ASP A CA 1
ATOM 760 C C . ASP A 1 92 ? -0.628 -1.818 -10.110 1.00 98.38 92 ASP A C 1
ATOM 762 O O . ASP A 1 92 ? -1.433 -2.315 -9.319 1.00 98.38 92 ASP A O 1
ATOM 766 N N . CYS A 1 93 ? 0.119 -0.755 -9.789 1.00 98.50 93 CYS A N 1
ATOM 767 C CA . CYS A 1 93 ? 0.012 -0.049 -8.513 1.00 98.50 93 CYS A CA 1
ATOM 768 C C . CYS A 1 93 ? -1.320 0.704 -8.387 1.00 98.50 93 CYS A C 1
ATOM 770 O O . CYS A 1 93 ? -1.933 0.672 -7.319 1.00 98.50 93 CYS A O 1
ATOM 772 N N . GLU A 1 94 ? -1.797 1.334 -9.462 1.00 98.56 94 GLU A N 1
ATOM 773 C CA . GLU A 1 94 ? -3.125 1.962 -9.505 1.00 98.56 94 GLU A CA 1
ATOM 774 C C . GLU A 1 94 ? -4.235 0.929 -9.290 1.00 98.56 94 GLU A C 1
ATOM 776 O O . GLU A 1 94 ? -5.107 1.111 -8.437 1.00 98.56 94 GLU A O 1
ATOM 781 N N . ASN A 1 95 ? -4.171 -0.202 -9.996 1.00 98.62 95 ASN A N 1
ATOM 782 C CA . ASN A 1 95 ? -5.153 -1.270 -9.845 1.00 98.62 95 ASN A CA 1
ATOM 783 C C . ASN A 1 95 ? -5.116 -1.897 -8.445 1.00 98.62 95 ASN A C 1
ATOM 785 O O . ASN A 1 95 ? -6.171 -2.130 -7.855 1.00 98.62 95 ASN A O 1
ATOM 789 N N . LEU A 1 96 ? -3.931 -2.100 -7.861 1.00 98.56 96 LEU A N 1
ATOM 790 C CA . LEU A 1 96 ? -3.801 -2.536 -6.470 1.00 98.56 96 LEU A CA 1
ATOM 791 C C . LEU A 1 96 ? -4.543 -1.591 -5.513 1.00 98.56 96 LEU A C 1
ATOM 793 O O . LEU A 1 96 ? -5.296 -2.065 -4.663 1.00 98.56 96 LEU A O 1
ATOM 797 N N . LEU A 1 97 ? -4.377 -0.272 -5.660 1.00 98.69 97 LEU A N 1
ATOM 798 C CA . LEU A 1 97 ? -5.074 0.721 -4.835 1.00 98.69 97 LEU A CA 1
ATOM 799 C C . LEU A 1 97 ? -6.598 0.626 -4.995 1.00 98.69 97 LEU A C 1
ATOM 801 O O . LEU A 1 97 ? -7.321 0.646 -4.000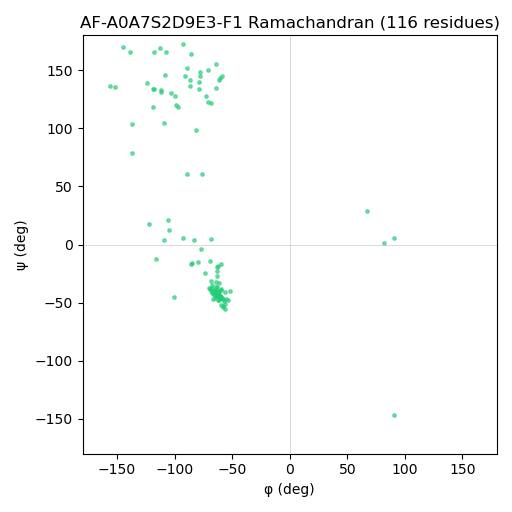 1.00 98.69 97 LEU A O 1
ATOM 805 N N . LEU A 1 98 ? -7.096 0.461 -6.224 1.00 98.62 98 LEU A N 1
ATOM 806 C CA . LEU A 1 98 ? -8.529 0.280 -6.483 1.00 98.62 98 LEU A CA 1
ATOM 807 C C . LEU A 1 98 ? -9.080 -0.975 -5.794 1.00 98.62 98 LEU A C 1
ATOM 809 O O . LEU A 1 98 ? -10.137 -0.927 -5.158 1.00 98.62 98 LEU A O 1
ATOM 813 N N . VAL A 1 99 ? -8.354 -2.090 -5.875 1.00 98.62 99 VAL A N 1
ATOM 814 C CA . VAL A 1 99 ? -8.766 -3.349 -5.249 1.00 98.62 99 VAL A CA 1
ATOM 815 C C . VAL A 1 99 ? -8.676 -3.270 -3.720 1.00 98.62 99 VAL A C 1
ATOM 817 O O . VAL A 1 99 ? -9.563 -3.773 -3.028 1.00 98.62 99 VAL A O 1
ATOM 820 N N . MET A 1 100 ? -7.659 -2.598 -3.173 1.00 98.44 100 MET A N 1
ATOM 821 C CA . MET A 1 100 ? -7.576 -2.307 -1.738 1.00 98.44 100 MET A CA 1
ATOM 822 C C . MET A 1 100 ? -8.784 -1.489 -1.275 1.00 98.44 100 MET A C 1
ATOM 824 O O . MET A 1 100 ? -9.428 -1.860 -0.296 1.00 98.44 100 MET A O 1
ATOM 828 N N . ASN A 1 101 ? -9.161 -0.438 -2.006 1.00 98.50 101 ASN A N 1
ATOM 829 C CA . ASN A 1 101 ? -10.342 0.366 -1.684 1.00 98.50 101 ASN A CA 1
ATOM 830 C C . ASN A 1 101 ? -11.623 -0.481 -1.690 1.00 98.50 101 ASN A C 1
ATOM 832 O O . ASN A 1 101 ? -12.487 -0.327 -0.824 1.00 98.50 101 ASN A O 1
ATOM 836 N N . GLU A 1 102 ? -11.740 -1.417 -2.637 1.00 98.69 102 GLU A N 1
ATOM 837 C CA . GLU A 1 102 ? -12.852 -2.364 -2.671 1.00 98.69 102 GLU A CA 1
ATOM 838 C C . GLU A 1 102 ? -12.869 -3.268 -1.427 1.00 98.69 102 GLU A C 1
ATOM 840 O O . GLU A 1 102 ? -13.932 -3.440 -0.825 1.00 98.69 102 GLU A O 1
ATOM 845 N N . ALA A 1 103 ? -11.713 -3.798 -1.012 1.00 98.50 103 ALA A N 1
ATOM 846 C CA . ALA A 1 103 ? -11.585 -4.627 0.185 1.00 98.50 103 ALA A CA 1
ATOM 847 C C . ALA A 1 103 ? -12.029 -3.870 1.448 1.00 98.50 103 ALA A C 1
ATOM 849 O O . ALA A 1 103 ? -12.822 -4.392 2.230 1.00 98.50 103 ALA A O 1
ATOM 850 N N . PHE A 1 104 ? -11.594 -2.616 1.609 1.00 98.31 104 PHE A N 1
ATOM 851 C CA . PHE A 1 104 ? -11.999 -1.754 2.726 1.00 98.31 104 PHE A CA 1
ATOM 852 C C . PHE A 1 104 ? -13.508 -1.516 2.745 1.00 98.31 104 PHE A C 1
ATOM 854 O O . PHE A 1 104 ? -14.157 -1.729 3.769 1.00 98.31 104 PHE A O 1
ATOM 861 N N . ARG A 1 105 ? -14.102 -1.205 1.587 1.00 98.25 105 ARG A N 1
ATOM 862 C CA . ARG A 1 105 ? -15.557 -1.070 1.455 1.00 98.25 105 ARG A CA 1
ATOM 863 C C . ARG A 1 105 ? -16.296 -2.362 1.824 1.00 98.25 105 ARG A C 1
ATOM 865 O O . ARG A 1 105 ? -17.352 -2.294 2.445 1.00 98.25 105 ARG A O 1
ATOM 872 N N . LYS A 1 106 ? -15.767 -3.539 1.465 1.00 98.50 106 LYS A N 1
ATOM 873 C CA . LYS A 1 106 ? -16.355 -4.844 1.831 1.00 98.50 106 LYS A CA 1
ATOM 874 C C . LYS A 1 106 ? -16.253 -5.148 3.326 1.00 98.50 106 LYS A C 1
ATOM 876 O O . LYS A 1 106 ? -17.160 -5.778 3.856 1.00 98.50 106 LYS A O 1
ATOM 881 N N . MET A 1 107 ? -15.210 -4.657 3.992 1.00 98.06 107 MET A N 1
ATOM 882 C CA . MET A 1 107 ? -15.086 -4.676 5.455 1.00 98.06 107 MET A CA 1
ATOM 883 C C . MET A 1 107 ? -15.944 -3.594 6.141 1.00 98.06 107 MET A C 1
ATOM 885 O O . MET A 1 107 ? -15.998 -3.526 7.364 1.00 98.06 107 MET A O 1
ATOM 889 N N . GLY A 1 108 ? -16.619 -2.722 5.384 1.00 97.88 108 GLY A N 1
ATOM 890 C CA . GLY A 1 108 ? -17.374 -1.602 5.949 1.00 97.88 108 GLY A CA 1
ATOM 891 C C . GLY A 1 108 ? -16.481 -0.542 6.600 1.00 97.88 108 GLY A C 1
ATOM 892 O O . GLY A 1 108 ? -16.907 0.105 7.552 1.00 97.88 108 GLY A O 1
ATOM 893 N N . ILE A 1 109 ? -15.244 -0.393 6.118 1.00 97.88 109 ILE A N 1
ATOM 894 C CA . ILE A 1 109 ? -14.302 0.650 6.533 1.00 97.88 109 ILE A CA 1
ATOM 895 C C . ILE A 1 109 ? -14.329 1.756 5.480 1.00 97.88 109 ILE A C 1
ATOM 897 O O . ILE A 1 109 ? -14.170 1.490 4.285 1.00 97.88 109 ILE A O 1
ATOM 901 N N . ASN A 1 110 ? -14.531 2.997 5.914 1.00 96.75 110 ASN A N 1
ATOM 902 C CA . ASN A 1 110 ? -14.524 4.148 5.018 1.00 96.75 110 ASN A CA 1
ATOM 903 C C . ASN A 1 110 ? -13.098 4.670 4.829 1.00 96.75 110 ASN A C 1
ATOM 905 O O . ASN A 1 110 ? -12.317 4.713 5.773 1.00 96.75 110 ASN A O 1
ATOM 909 N N . LEU A 1 111 ? -12.784 5.094 3.606 1.00 97.19 111 LEU A N 1
ATOM 910 C CA . LEU A 1 111 ? -11.548 5.801 3.281 1.00 97.19 111 LEU A CA 1
ATOM 911 C C . LEU A 1 111 ? -11.875 7.282 2.990 1.00 97.19 111 LEU A C 1
ATOM 913 O O . LEU A 1 111 ? -12.943 7.552 2.431 1.00 97.19 111 LEU A O 1
ATOM 917 N N . PRO A 1 112 ? -10.992 8.240 3.326 1.00 97.88 112 PRO A N 1
ATOM 918 C CA . PRO A 1 112 ? -9.699 8.033 3.974 1.00 97.88 112 PRO A CA 1
ATOM 919 C C . PRO A 1 112 ? -9.818 7.616 5.444 1.00 97.88 112 PRO A C 1
ATOM 921 O O . PRO A 1 112 ? -10.756 8.017 6.133 1.00 97.88 112 PRO A O 1
ATOM 924 N N . LEU A 1 113 ? -8.834 6.845 5.907 1.00 96.31 113 LEU A N 1
ATOM 925 C CA . LEU A 1 113 ? -8.695 6.465 7.310 1.00 96.31 113 LEU A CA 1
ATOM 926 C C . LEU A 1 113 ? -8.494 7.696 8.191 1.00 96.31 113 LEU A C 1
ATOM 928 O O . LEU A 1 113 ? -7.778 8.641 7.835 1.00 96.31 113 LEU A O 1
ATOM 932 N N . LYS A 1 114 ? -9.105 7.664 9.370 1.00 92.56 114 LYS A N 1
ATOM 933 C CA . LYS A 1 114 ? -8.943 8.688 10.398 1.00 92.56 114 LYS A CA 1
ATOM 934 C C . LYS A 1 114 ? -7.770 8.338 11.311 1.00 92.56 114 LYS A C 1
ATOM 936 O O . LYS A 1 114 ? -7.416 7.180 11.496 1.00 92.56 114 LYS A O 1
ATOM 941 N N . GLY A 1 115 ? -7.134 9.357 11.891 1.00 84.00 115 GLY A N 1
ATOM 942 C CA . GLY A 1 115 ? -5.921 9.166 12.697 1.00 84.00 115 GLY A CA 1
ATOM 943 C C . GLY A 1 115 ? -6.117 8.320 13.963 1.00 84.00 115 GLY A C 1
ATOM 944 O O . GLY A 1 115 ? -5.154 7.744 14.458 1.00 84.00 115 GLY A O 1
ATOM 945 N N . ASP A 1 116 ? -7.341 8.234 14.478 1.00 84.69 116 ASP A N 1
ATOM 946 C CA . ASP A 1 116 ? -7.737 7.411 15.624 1.00 84.69 116 ASP A CA 1
ATOM 947 C C . ASP A 1 116 ? -7.963 5.928 15.275 1.00 84.69 116 ASP A C 1
ATOM 949 O O . ASP A 1 116 ? -7.964 5.093 16.178 1.00 84.69 116 ASP A O 1
ATOM 953 N N . GLU A 1 117 ? -8.088 5.589 13.989 1.00 84.06 117 GLU A N 1
ATOM 954 C CA . GLU A 1 117 ? -8.254 4.215 13.485 1.00 84.06 117 GLU A CA 1
ATOM 955 C C . GLU A 1 117 ? -6.911 3.478 13.306 1.00 84.06 117 GLU A C 1
ATOM 957 O O . GLU A 1 117 ? -6.889 2.250 13.193 1.00 84.06 117 GLU A O 1
ATOM 962 N N . MET A 1 118 ? -5.801 4.228 13.300 1.00 83.00 118 MET A N 1
ATOM 963 C CA . MET A 1 118 ? -4.423 3.755 13.089 1.00 83.00 118 MET A CA 1
ATOM 964 C C . MET A 1 118 ? -3.738 3.252 14.359 1.00 83.00 118 MET A C 1
ATOM 966 O O . MET A 1 118 ? -3.936 3.849 15.446 1.00 83.00 118 MET A O 1
#

pLDDT: mean 92.69, std 9.94, range [52.91, 98.69]